Protein AF-A0A9X2GYV9-F1 (afdb_monomer)

Secondary structure (DSSP,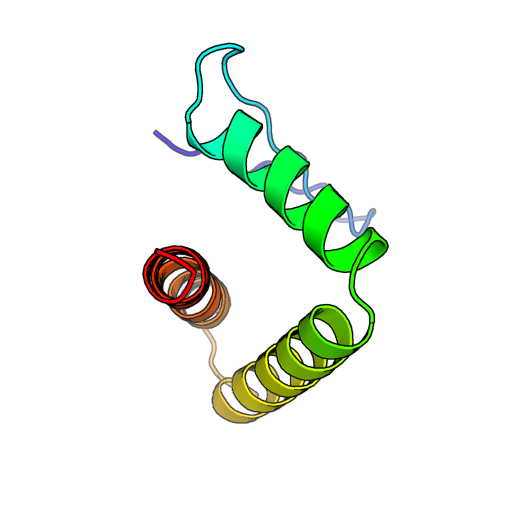 8-state):
----EE-TTS--EE----TT-HHHHHHHHHHHHHHH-HHHHHHHHHHHHHHHHHHTT-S-HHHHHHHHHHHHHHHHTT--

Solvent-accessible surface area (backbone atoms only — not comparable to full-atom values): 5048 Å² total; per-residue (Å²): 136,89,79,82,55,74,52,94,91,45,104,52,81,59,83,88,68,57,94,83,32,66,66,53,56,46,55,53,53,52,53,52,49,47,70,75,32,67,66,62,33,51,55,52,48,56,49,51,53,55,50,51,68,74,47,64,92,53,94,58,72,61,59,60,53,47,59,59,49,61,50,53,57,51,60,61,59,72,78,102

pLDDT: mean 72.38, std 20.25, range [26.86, 97.75]

Sequence (80 aa):
MKSLFVHPDEDVILHVRRLDSPWGRYAVAFRDLLRADSLVRARYEELKVRLSAQNEGKPDYDDDTRAKSDRRCSLSHSIY

Mean predicted aligned error: 10.52 Å

Radius of gyration: 14.24 Å; Cα contacts (8 Å, |Δi|>4): 26; chains: 1; bounding box: 32×33×34 Å

Foldseek 3Di:
DFDWDDDPPDPDTDGDDDPPDPVVVLVVVVVVVLVVDVVVVVVLVVVLVVLCVVCPPPPDPVVSVVVNVVVSVVVVVVVD

InterPro domains:
  IPR007344 GrpB/Dephospho-CoA kinase [PF04229] (4-68)
  IPR043519 Nucleotidyltransferase superfamily [G3DSA:3.30.460.10] (1-76)
  IPR043519 Nucleotidyltransferase superfamily [SSF81301] (8-69)

Organism: NCBI:txid424795

Structure (mmCIF, N/CA/C/O backbone):
data_AF-A0A9X2GYV9-F1
#
_entry.id   AF-A0A9X2GYV9-F1
#
loop_
_atom_site.group_PDB
_atom_site.id
_atom_site.type_symbol
_atom_site.label_atom_id
_atom_site.label_alt_id
_atom_site.label_comp_id
_atom_site.label_asym_id
_atom_site.label_entity_id
_atom_site.label_seq_id
_atom_site.pdbx_PDB_ins_code
_atom_site.Cartn_x
_atom_site.Cartn_y
_atom_site.Cartn_z
_atom_site.occupancy
_atom_site.B_iso_or_equiv
_atom_site.auth_seq_id
_atom_site.auth_comp_id
_atom_site.auth_asym_id
_atom_site.auth_atom_id
_atom_site.pdbx_PDB_model_num
ATOM 1 N N . MET A 1 1 ? 11.494 17.790 -2.673 1.00 40.47 1 MET A N 1
ATOM 2 C CA . MET A 1 1 ? 10.412 18.255 -1.780 1.00 40.47 1 MET A CA 1
ATOM 3 C C . MET A 1 1 ? 9.165 17.425 -2.074 1.00 40.47 1 MET A C 1
ATOM 5 O O . MET A 1 1 ? 8.842 17.254 -3.243 1.00 40.47 1 MET A O 1
ATOM 9 N N . LYS A 1 2 ? 8.558 16.793 -1.061 1.00 48.03 2 LYS A N 1
ATOM 10 C CA . LYS A 1 2 ? 7.381 15.918 -1.207 1.00 48.03 2 LYS A CA 1
ATOM 11 C C . LYS A 1 2 ? 6.138 16.778 -0.972 1.00 48.03 2 LYS A C 1
ATOM 13 O O . LYS A 1 2 ? 5.872 17.125 0.168 1.00 48.03 2 LYS A O 1
ATOM 18 N N . SER A 1 3 ? 5.420 17.141 -2.030 1.00 55.12 3 SER A N 1
ATOM 19 C CA . SER A 1 3 ? 4.135 17.839 -1.903 1.00 55.12 3 SER A CA 1
ATOM 20 C C . SER A 1 3 ? 3.016 16.811 -1.746 1.00 55.12 3 SER A C 1
ATOM 22 O O . SER A 1 3 ? 2.961 15.837 -2.506 1.00 55.12 3 SER A O 1
ATOM 24 N N . LEU A 1 4 ? 2.170 16.999 -0.735 1.00 60.03 4 LEU A N 1
ATOM 25 C CA . LEU A 1 4 ? 0.949 16.232 -0.511 1.00 60.03 4 LEU A CA 1
ATOM 26 C C . LEU A 1 4 ? -0.228 17.157 -0.827 1.00 60.03 4 LEU A C 1
ATOM 28 O O . LEU A 1 4 ? -0.355 18.209 -0.209 1.00 60.03 4 LEU A O 1
ATOM 32 N N . PHE A 1 5 ? -1.043 16.780 -1.808 1.00 63.47 5 PHE A N 1
ATOM 33 C CA . PHE A 1 5 ? -2.276 17.484 -2.147 1.00 63.47 5 PHE A CA 1
ATOM 34 C C . PHE A 1 5 ? -3.441 16.625 -1.662 1.00 63.47 5 PHE A C 1
ATOM 36 O O . PHE A 1 5 ? -3.498 15.440 -1.997 1.00 63.47 5 PHE A O 1
ATOM 43 N N . VAL A 1 6 ? -4.311 17.213 -0.844 1.00 61.41 6 VAL A N 1
ATOM 44 C CA . VAL A 1 6 ? -5.467 16.551 -0.231 1.00 61.41 6 VAL A CA 1
ATOM 45 C C . VAL A 1 6 ? -6.715 17.296 -0.685 1.00 61.41 6 VAL A C 1
ATOM 47 O O . VAL A 1 6 ? -6.758 18.522 -0.586 1.00 61.41 6 VAL A O 1
ATOM 50 N N . HIS A 1 7 ? -7.698 16.568 -1.207 1.00 61.34 7 HIS A N 1
ATOM 51 C CA . HIS A 1 7 ? -9.031 17.107 -1.451 1.00 61.34 7 HIS A CA 1
ATOM 52 C C . HIS A 1 7 ? -9.860 16.877 -0.178 1.00 61.34 7 HIS A C 1
ATOM 54 O O . HIS A 1 7 ? -9.888 15.749 0.297 1.00 61.34 7 HIS A O 1
ATOM 60 N N . PRO A 1 8 ? -10.483 17.901 0.426 1.00 63.91 8 PRO A N 1
ATOM 61 C CA . PRO A 1 8 ? -11.136 17.751 1.729 1.00 63.91 8 PRO A CA 1
ATOM 62 C C . PRO A 1 8 ? -12.407 16.892 1.678 1.00 63.91 8 PRO A C 1
ATOM 64 O O . PRO A 1 8 ? -12.732 16.246 2.667 1.00 63.91 8 PRO A O 1
ATOM 67 N N . ASP A 1 9 ? -13.088 16.860 0.530 1.00 71.56 9 ASP A N 1
ATOM 68 C CA . ASP A 1 9 ? -14.369 16.154 0.366 1.00 71.56 9 ASP A CA 1
ATOM 69 C C . ASP A 1 9 ? -14.230 14.787 -0.320 1.00 71.56 9 ASP A C 1
ATOM 71 O O . ASP A 1 9 ? -15.213 14.071 -0.492 1.00 71.56 9 ASP A O 1
ATOM 75 N N . GLU A 1 10 ? -13.013 14.423 -0.737 1.00 64.56 10 GLU A N 1
ATOM 76 C CA . GLU A 1 10 ? -12.736 13.106 -1.303 1.00 64.56 10 GLU A CA 1
ATOM 77 C C . GLU A 1 10 ? -11.606 12.446 -0.521 1.00 64.56 10 GLU A C 1
ATOM 79 O O . GLU A 1 10 ? -10.535 13.030 -0.368 1.00 64.56 10 GLU A O 1
ATOM 84 N N . ASP A 1 11 ? -11.806 11.200 -0.085 1.00 74.56 11 ASP A N 1
ATOM 85 C CA . ASP A 1 11 ? -10.792 10.391 0.606 1.00 74.56 11 ASP A CA 1
ATOM 86 C C . ASP A 1 11 ? -9.702 9.900 -0.371 1.00 74.56 11 ASP A C 1
ATOM 88 O O . ASP A 1 11 ? -9.443 8.703 -0.537 1.00 74.56 11 ASP A O 1
ATOM 92 N N . VAL A 1 12 ? -9.065 10.840 -1.073 1.00 74.00 12 VAL A N 1
ATOM 93 C CA . VAL A 1 12 ? -8.129 10.592 -2.166 1.00 74.00 12 VAL A CA 1
ATOM 94 C C . VAL A 1 12 ? -6.784 11.241 -1.869 1.00 74.00 12 VAL A C 1
ATOM 96 O O . VAL A 1 12 ? -6.654 12.445 -1.657 1.00 74.00 12 VAL A O 1
ATOM 99 N N . ILE A 1 13 ? -5.738 10.417 -1.934 1.00 76.44 13 ILE A N 1
ATOM 100 C CA . ILE A 1 13 ? -4.346 10.858 -1.858 1.00 76.44 13 ILE A CA 1
ATOM 101 C C . ILE A 1 13 ? -3.720 10.743 -3.248 1.00 76.44 13 ILE A C 1
ATOM 103 O O . ILE A 1 13 ? -3.496 9.639 -3.751 1.00 76.44 13 ILE A O 1
ATOM 107 N N . LEU A 1 14 ? -3.370 11.883 -3.852 1.00 80.75 14 LEU A N 1
ATOM 108 C CA . LEU A 1 14 ? -2.668 11.921 -5.134 1.00 80.75 14 LEU A CA 1
ATOM 109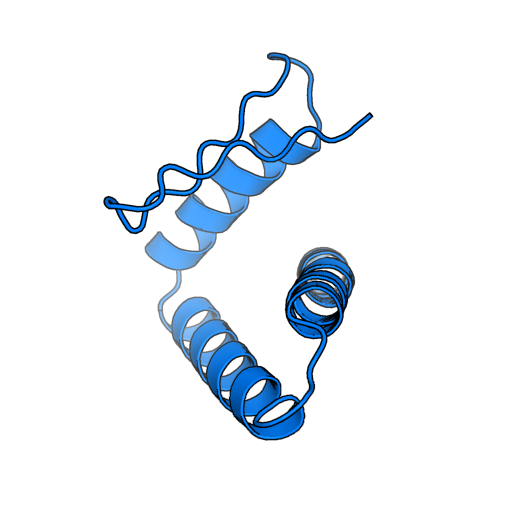 C C . LEU A 1 14 ? -1.148 12.001 -4.936 1.00 80.75 14 LEU A C 1
ATOM 111 O O . LEU A 1 14 ? -0.603 12.959 -4.384 1.00 80.75 14 LEU A O 1
ATOM 115 N N . HIS A 1 15 ? -0.428 11.006 -5.453 1.00 82.19 15 HIS A N 1
ATOM 116 C CA . HIS A 1 15 ? 1.032 11.024 -5.520 1.00 82.19 15 HIS A CA 1
ATOM 117 C C . HIS A 1 15 ? 1.516 11.318 -6.943 1.00 82.19 15 HIS A C 1
ATOM 119 O O . HIS A 1 15 ? 1.613 10.414 -7.768 1.00 82.19 15 HIS A O 1
ATOM 125 N N . VAL A 1 16 ? 1.916 12.564 -7.213 1.00 86.25 16 VAL A N 1
ATOM 126 C CA . VAL A 1 16 ? 2.633 12.910 -8.453 1.00 86.25 16 VAL A CA 1
ATOM 127 C C . VAL A 1 16 ? 4.123 12.598 -8.283 1.00 86.25 16 VAL A C 1
ATOM 129 O O . VAL A 1 16 ? 4.753 12.979 -7.285 1.00 86.25 16 VAL A O 1
ATOM 132 N N . ARG A 1 17 ? 4.693 11.847 -9.230 1.00 84.81 17 ARG A N 1
ATOM 133 C CA . ARG A 1 17 ? 6.092 11.397 -9.214 1.00 84.81 17 ARG A CA 1
ATOM 134 C C . ARG A 1 17 ? 6.704 11.517 -10.607 1.00 84.81 17 ARG A C 1
ATOM 136 O O . ARG A 1 17 ? 6.019 11.330 -11.606 1.00 84.81 17 ARG A O 1
ATOM 143 N N . ARG A 1 18 ? 8.010 11.792 -10.659 1.00 89.25 18 ARG A N 1
ATOM 144 C CA . ARG A 1 18 ? 8.797 11.693 -11.897 1.00 89.25 18 ARG A CA 1
ATOM 145 C C . ARG A 1 18 ? 8.828 10.243 -12.383 1.00 89.25 18 ARG A C 1
ATOM 147 O O . ARG A 1 18 ? 8.817 9.325 -11.562 1.00 89.25 18 ARG A O 1
ATOM 154 N N . LEU A 1 19 ? 8.946 10.051 -13.694 1.00 88.19 19 LEU A N 1
ATOM 155 C CA . LEU A 1 19 ? 8.996 8.724 -14.319 1.00 88.19 19 LEU A 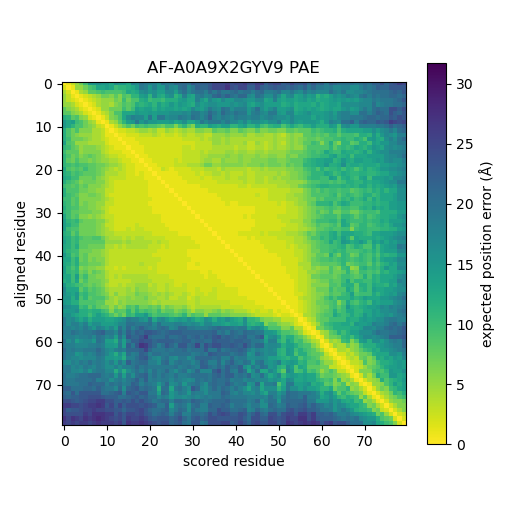CA 1
ATOM 156 C C . LEU A 1 19 ? 10.173 7.867 -13.816 1.00 88.19 19 LEU A C 1
ATOM 158 O O . LEU A 1 19 ? 10.074 6.648 -13.688 1.00 88.19 19 LEU A O 1
ATOM 162 N N . ASP A 1 20 ? 11.288 8.512 -13.488 1.00 88.31 20 ASP A N 1
ATOM 163 C CA . ASP A 1 20 ? 12.496 7.888 -12.953 1.00 88.31 20 ASP A CA 1
ATOM 164 C C . ASP A 1 20 ? 12.499 7.764 -11.423 1.00 88.31 20 ASP A C 1
ATOM 166 O O . ASP A 1 20 ? 13.489 7.324 -10.843 1.00 88.31 20 ASP A O 1
ATOM 170 N N . SER A 1 21 ? 11.402 8.118 -10.747 1.00 85.25 21 SER A N 1
ATOM 171 C CA . SER A 1 21 ? 11.333 8.070 -9.291 1.00 85.25 21 SER A CA 1
ATOM 172 C C . SER A 1 21 ? 11.435 6.625 -8.784 1.00 85.25 21 SER A C 1
ATOM 174 O O . SER A 1 21 ? 10.539 5.819 -9.069 1.00 85.25 21 SER A O 1
ATOM 176 N N . PRO A 1 22 ? 12.437 6.298 -7.942 1.00 85.25 22 PRO A N 1
ATOM 177 C CA . PRO A 1 22 ? 12.522 4.985 -7.303 1.00 85.25 22 PRO A CA 1
ATOM 178 C C . PRO A 1 22 ? 11.261 4.661 -6.496 1.00 85.25 22 PRO A C 1
ATOM 180 O O . PRO A 1 22 ? 10.768 3.538 -6.520 1.00 85.25 22 PRO A O 1
ATOM 183 N N . TRP A 1 23 ? 10.668 5.679 -5.865 1.00 82.56 23 TRP A N 1
ATOM 184 C CA . TRP A 1 23 ? 9.418 5.557 -5.119 1.00 82.56 23 TRP A CA 1
ATOM 185 C C . TRP A 1 23 ? 8.210 5.235 -6.000 1.00 82.56 23 TRP A C 1
ATOM 187 O O . TRP A 1 23 ? 7.344 4.473 -5.579 1.00 82.56 23 TRP A O 1
ATOM 197 N N . GLY A 1 24 ? 8.145 5.796 -7.213 1.00 85.56 24 GLY A N 1
ATOM 198 C CA . GLY A 1 24 ? 7.088 5.473 -8.174 1.00 85.56 24 GLY A CA 1
ATOM 199 C C . GLY A 1 24 ? 7.156 4.006 -8.598 1.00 85.56 24 GLY A C 1
ATOM 200 O O . GLY A 1 24 ? 6.157 3.294 -8.525 1.00 85.56 24 GLY A O 1
ATOM 201 N N . ARG A 1 25 ? 8.360 3.531 -8.945 1.00 90.44 25 ARG A N 1
ATOM 202 C CA . ARG A 1 25 ? 8.599 2.123 -9.309 1.00 90.44 25 ARG A CA 1
ATOM 203 C C . ARG A 1 25 ? 8.287 1.175 -8.154 1.00 90.44 25 ARG A C 1
ATOM 205 O O . ARG A 1 25 ? 7.580 0.191 -8.345 1.00 90.44 25 ARG A O 1
ATOM 212 N N . TYR A 1 26 ? 8.757 1.505 -6.952 1.00 90.44 26 TYR A N 1
ATOM 213 C CA . TYR A 1 26 ? 8.497 0.717 -5.753 1.00 90.44 26 TYR A CA 1
ATOM 214 C C . TYR A 1 26 ? 6.999 0.609 -5.446 1.00 90.44 26 TYR A C 1
ATOM 216 O O . TYR A 1 26 ? 6.519 -0.481 -5.155 1.00 90.44 26 TYR A O 1
ATOM 224 N N . ALA A 1 27 ? 6.237 1.706 -5.539 1.00 89.12 27 ALA A N 1
ATOM 225 C CA . ALA A 1 27 ? 4.802 1.682 -5.253 1.00 89.12 27 ALA A CA 1
ATOM 226 C C . ALA A 1 27 ? 4.037 0.713 -6.172 1.00 89.12 27 ALA A C 1
ATOM 228 O O . ALA A 1 27 ? 3.156 -0.012 -5.706 1.00 89.12 27 ALA A O 1
ATOM 229 N N . VAL A 1 28 ? 4.402 0.667 -7.458 1.00 92.56 28 VAL A N 1
ATOM 230 C CA . VAL A 1 28 ? 3.824 -0.270 -8.431 1.00 92.56 28 VAL A CA 1
ATOM 231 C C . VAL A 1 28 ? 4.239 -1.709 -8.117 1.00 92.56 28 VAL A C 1
ATOM 233 O O . VAL A 1 28 ? 3.372 -2.568 -7.980 1.00 92.56 28 VAL A O 1
ATOM 236 N N . ALA A 1 29 ? 5.534 -1.960 -7.905 1.00 94.06 29 ALA A N 1
ATOM 237 C CA . ALA A 1 29 ? 6.036 -3.295 -7.577 1.00 94.06 29 ALA A CA 1
ATOM 238 C C . ALA A 1 29 ? 5.423 -3.850 -6.278 1.00 94.06 29 ALA A C 1
ATOM 240 O O . ALA A 1 29 ? 5.031 -5.012 -6.214 1.00 94.06 29 ALA A O 1
ATOM 241 N N . PHE A 1 30 ? 5.274 -3.009 -5.251 1.00 92.56 30 PHE A N 1
ATOM 242 C CA . PHE A 1 30 ? 4.657 -3.389 -3.983 1.00 92.56 30 PHE A CA 1
ATOM 243 C C . PHE A 1 30 ? 3.177 -3.753 -4.150 1.00 92.56 30 PHE A C 1
ATOM 245 O O . PHE A 1 30 ? 2.721 -4.752 -3.597 1.00 92.56 30 PHE A O 1
ATOM 252 N N . ARG A 1 31 ? 2.422 -2.985 -4.949 1.00 95.56 31 ARG A N 1
ATOM 253 C CA . ARG A 1 31 ? 1.038 -3.334 -5.307 1.00 95.56 31 ARG A CA 1
ATOM 254 C C . ARG A 1 31 ? 0.978 -4.706 -5.975 1.00 95.56 31 ARG A C 1
ATOM 256 O O . ARG A 1 31 ? 0.105 -5.502 -5.638 1.00 95.56 31 ARG A O 1
ATOM 263 N N . ASP A 1 32 ? 1.876 -4.962 -6.920 1.00 97.62 32 ASP A N 1
ATOM 264 C CA . ASP A 1 32 ? 1.875 -6.203 -7.692 1.00 97.62 32 ASP A CA 1
ATOM 265 C C . ASP A 1 32 ? 2.238 -7.408 -6.810 1.00 97.62 32 ASP A C 1
ATOM 267 O O . ASP A 1 32 ? 1.559 -8.432 -6.875 1.00 97.62 32 ASP A O 1
ATOM 271 N N . LEU A 1 33 ? 3.187 -7.248 -5.881 1.00 95.88 33 LEU A N 1
ATOM 272 C CA . LEU A 1 33 ? 3.508 -8.251 -4.860 1.00 95.88 33 LEU A CA 1
ATOM 273 C C . LEU A 1 33 ? 2.292 -8.607 -3.988 1.00 95.88 33 LEU A C 1
ATOM 275 O O . LEU A 1 33 ? 1.972 -9.782 -3.825 1.00 95.88 33 LEU A O 1
ATOM 279 N N . LEU A 1 34 ? 1.574 -7.609 -3.461 1.00 96.50 34 LEU A N 1
ATOM 280 C CA . LEU A 1 34 ? 0.388 -7.839 -2.619 1.00 96.50 34 LEU A CA 1
ATOM 281 C C . LEU A 1 34 ? -0.772 -8.514 -3.371 1.00 96.50 34 LEU A C 1
ATOM 283 O O . LEU A 1 34 ? -1.654 -9.123 -2.756 1.00 96.50 34 LEU A O 1
ATOM 287 N N . ARG A 1 35 ? -0.815 -8.367 -4.698 1.00 96.62 35 ARG A N 1
ATOM 288 C CA . ARG A 1 35 ? -1.792 -9.050 -5.553 1.00 96.62 35 ARG A CA 1
ATOM 289 C C . ARG A 1 35 ? -1.397 -10.499 -5.815 1.00 96.62 35 ARG A C 1
ATOM 291 O O . ARG A 1 35 ? -2.284 -11.346 -5.845 1.00 96.62 35 ARG A O 1
ATOM 298 N N . ALA A 1 36 ? -0.105 -10.761 -5.992 1.00 97.75 36 ALA A N 1
ATOM 299 C CA . ALA A 1 36 ? 0.420 -12.084 -6.308 1.00 97.75 36 ALA A CA 1
ATOM 300 C C . ALA A 1 36 ? 0.475 -13.029 -5.096 1.00 97.75 36 ALA A C 1
ATOM 302 O O . ALA A 1 36 ? 0.272 -14.227 -5.263 1.00 97.75 36 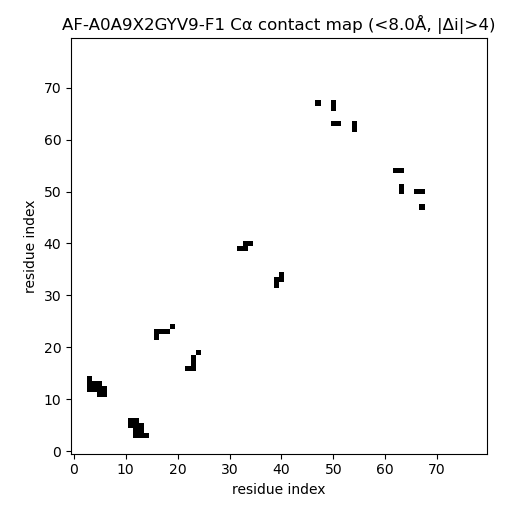ALA A O 1
ATOM 303 N N . ASP A 1 37 ? 0.721 -12.510 -3.888 1.00 96.75 37 ASP A N 1
ATOM 304 C CA . ASP A 1 37 ? 0.927 -13.325 -2.686 1.00 96.75 37 ASP A CA 1
ATOM 305 C C . ASP A 1 37 ? -0.063 -12.960 -1.564 1.00 96.75 37 ASP A C 1
ATOM 307 O O . ASP A 1 37 ? 0.000 -11.892 -0.941 1.00 96.75 37 ASP A O 1
ATOM 311 N N . SER A 1 38 ? -0.990 -13.880 -1.278 1.00 96.06 38 SER A N 1
ATOM 312 C CA . SER A 1 38 ? -2.001 -13.708 -0.232 1.00 96.06 38 SER A CA 1
ATOM 313 C C . SER A 1 38 ? -1.433 -13.736 1.189 1.00 96.06 38 SER A C 1
ATOM 315 O O . SER A 1 38 ? -2.007 -13.096 2.069 1.00 96.06 38 SER A O 1
ATOM 317 N N . LEU A 1 39 ? -0.324 -14.442 1.429 1.00 95.44 39 LEU A N 1
ATOM 318 C CA . LEU A 1 39 ? 0.322 -14.499 2.741 1.00 95.44 39 LEU A CA 1
ATOM 319 C C . LEU A 1 39 ? 1.028 -13.175 3.046 1.00 95.44 39 LEU A C 1
ATOM 321 O O . LEU A 1 39 ? 0.882 -12.631 4.142 1.00 95.44 39 LEU A O 1
ATOM 325 N N . VAL A 1 40 ? 1.753 -12.621 2.072 1.00 93.19 40 VAL A N 1
ATOM 326 C CA . VAL A 1 40 ? 2.378 -11.294 2.205 1.00 93.19 40 VAL A CA 1
ATOM 327 C C . VAL A 1 40 ? 1.310 -10.221 2.413 1.00 93.19 40 VAL A C 1
ATOM 329 O O . VAL A 1 40 ? 1.479 -9.341 3.262 1.00 93.19 40 VAL A O 1
ATOM 332 N N . ARG A 1 41 ? 0.178 -10.320 1.705 1.00 96.06 41 ARG A N 1
ATOM 333 C CA . ARG A 1 41 ? -0.966 -9.426 1.909 1.00 96.06 41 ARG A CA 1
ATOM 334 C C . ARG A 1 41 ? -1.516 -9.488 3.333 1.00 96.06 41 ARG A C 1
ATOM 336 O O . ARG A 1 41 ? -1.653 -8.432 3.947 1.00 96.06 41 ARG A O 1
ATOM 343 N N . ALA A 1 42 ? -1.780 -10.685 3.858 1.00 94.12 42 ALA A N 1
ATOM 344 C CA . ALA A 1 42 ? -2.302 -10.863 5.215 1.00 94.12 42 ALA A CA 1
ATOM 345 C C . ALA A 1 42 ? -1.354 -10.269 6.271 1.00 94.12 42 ALA A C 1
ATOM 347 O O . ALA A 1 42 ? -1.763 -9.464 7.105 1.00 94.12 42 ALA A O 1
ATOM 348 N N . ARG A 1 43 ? -0.049 -10.548 6.158 1.00 93.56 43 ARG A N 1
ATOM 349 C CA . ARG A 1 43 ? 0.972 -9.975 7.053 1.00 93.56 43 ARG A CA 1
ATOM 350 C C . ARG A 1 43 ? 1.018 -8.448 6.991 1.00 93.56 43 ARG A C 1
ATOM 352 O O . ARG A 1 43 ? 1.203 -7.781 8.009 1.00 93.56 43 ARG A O 1
ATOM 359 N N . TYR A 1 44 ? 0.873 -7.875 5.796 1.00 93.19 44 TYR A N 1
ATOM 360 C CA . TYR A 1 44 ? 0.847 -6.423 5.632 1.00 93.19 44 TYR A CA 1
ATOM 361 C C . TYR A 1 44 ? -0.416 -5.793 6.238 1.00 93.19 44 TYR A C 1
ATOM 363 O O . TYR A 1 44 ? -0.355 -4.696 6.795 1.00 93.19 44 TYR A O 1
ATOM 371 N N . GLU A 1 45 ? -1.554 -6.477 6.161 1.00 92.69 45 GLU A N 1
ATOM 372 C CA . GLU A 1 45 ? -2.798 -6.052 6.797 1.00 92.69 45 GLU A CA 1
ATOM 373 C C . GLU A 1 45 ? -2.692 -6.052 8.325 1.00 92.69 45 GLU A C 1
ATOM 375 O O . GLU A 1 45 ? -2.919 -5.009 8.941 1.00 92.69 45 GLU A O 1
ATOM 380 N N . GLU A 1 46 ? -2.234 -7.154 8.922 1.00 93.25 46 GLU A N 1
ATOM 381 C CA . GLU A 1 46 ? -1.984 -7.260 10.367 1.00 93.25 46 GLU A CA 1
ATOM 382 C C . GLU A 1 46 ? -1.035 -6.161 10.860 1.00 93.25 46 GLU A C 1
ATOM 384 O O . GLU A 1 46 ? -1.260 -5.529 11.896 1.00 93.25 46 GLU A O 1
ATOM 389 N N . LEU A 1 47 ? 0.016 -5.874 10.084 1.00 88.81 47 LEU A N 1
ATOM 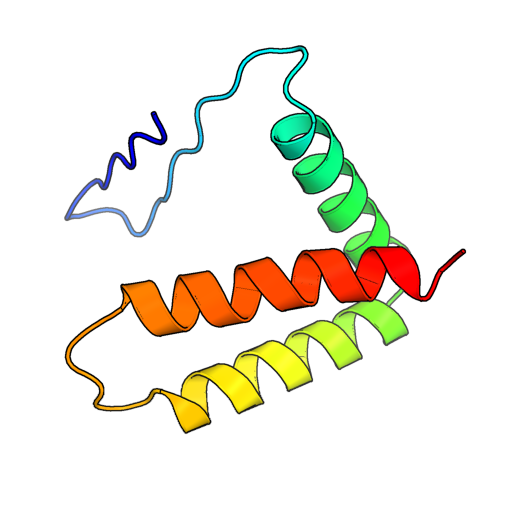390 C CA . LEU A 1 47 ? 0.940 -4.787 10.381 1.00 88.81 47 LEU A CA 1
ATOM 391 C C . LEU A 1 47 ? 0.230 -3.428 10.418 1.00 88.81 47 LEU A C 1
ATOM 393 O O . LEU A 1 47 ? 0.479 -2.646 11.337 1.00 88.81 47 LEU A O 1
ATOM 397 N N . LYS A 1 48 ? -0.632 -3.130 9.437 1.00 85.75 48 LYS A N 1
ATOM 398 C CA . LYS A 1 48 ? -1.377 -1.863 9.402 1.00 85.75 48 LYS A CA 1
ATOM 399 C C . LYS A 1 48 ? -2.304 -1.731 10.604 1.00 85.75 48 LYS A C 1
ATOM 401 O O . LYS A 1 48 ? -2.313 -0.660 11.204 1.00 85.75 48 LYS A O 1
ATOM 406 N N . 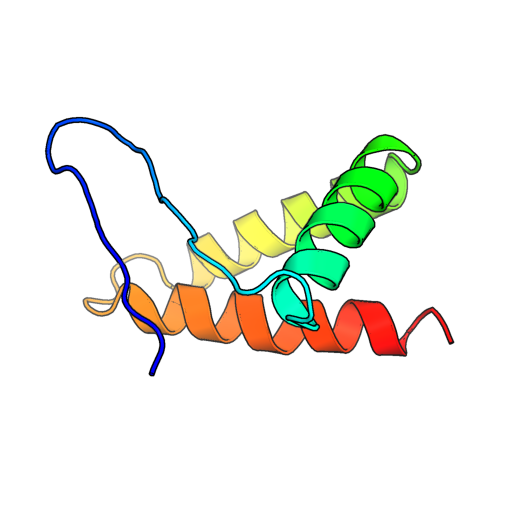VAL A 1 49 ? -3.034 -2.792 10.954 1.00 87.81 49 VAL A N 1
ATOM 407 C CA . VAL A 1 49 ? -3.946 -2.807 12.109 1.00 87.81 49 VAL A CA 1
ATOM 408 C C . VAL A 1 49 ? -3.170 -2.532 13.393 1.00 87.81 49 VAL A C 1
ATOM 410 O O . VAL A 1 49 ? -3.508 -1.613 14.135 1.00 87.81 49 VAL A O 1
ATOM 413 N N . ARG A 1 50 ? -2.065 -3.255 13.612 1.00 87.12 50 ARG A N 1
ATOM 414 C CA . ARG A 1 50 ? -1.217 -3.073 14.795 1.00 87.12 50 ARG A CA 1
ATOM 415 C C . ARG A 1 50 ? -0.660 -1.655 14.903 1.00 87.12 50 ARG A C 1
ATOM 417 O O . ARG A 1 50 ? -0.658 -1.096 15.992 1.00 87.12 50 ARG A O 1
ATOM 424 N N . LEU A 1 51 ? -0.185 -1.075 13.800 1.00 81.69 51 LEU A N 1
ATOM 425 C CA . LEU A 1 51 ? 0.339 0.295 13.802 1.00 81.69 51 LEU A CA 1
ATOM 426 C C . LEU A 1 51 ? -0.764 1.330 14.039 1.00 81.69 51 LEU A C 1
ATOM 428 O O . LEU A 1 51 ? -0.548 2.261 14.801 1.00 81.69 51 LEU A O 1
ATOM 432 N N . SER A 1 52 ? -1.946 1.132 13.449 1.00 78.81 52 SER A N 1
ATOM 433 C CA . SER A 1 52 ? -3.101 2.004 13.684 1.00 78.81 52 SER A CA 1
ATOM 434 C C . SER A 1 52 ? -3.484 2.028 15.163 1.00 78.81 52 SER A C 1
ATOM 436 O O . SER A 1 52 ? -3.637 3.100 15.733 1.00 78.81 52 SER A O 1
ATOM 438 N N . ALA A 1 53 ? -3.557 0.859 15.807 1.00 81.56 53 ALA A N 1
ATOM 439 C CA . ALA A 1 53 ? -3.852 0.763 17.236 1.00 81.56 53 ALA A CA 1
ATOM 440 C C . ALA A 1 53 ? -2.766 1.419 18.112 1.00 81.56 53 ALA A C 1
ATOM 442 O O . ALA A 1 53 ? -3.058 1.984 19.157 1.00 81.56 53 ALA A O 1
ATOM 443 N N . GLN A 1 54 ? -1.496 1.374 17.692 1.00 79.62 54 GLN A N 1
ATOM 444 C CA . GLN A 1 54 ? -0.377 1.980 18.431 1.00 79.62 54 GLN A CA 1
ATOM 445 C C . GLN A 1 54 ? -0.323 3.512 18.345 1.00 79.62 54 GLN A C 1
ATOM 447 O O . GLN A 1 54 ? 0.384 4.145 19.136 1.00 79.62 54 GLN A O 1
ATOM 452 N N . ASN A 1 55 ? -1.014 4.103 17.375 1.00 71.12 55 ASN A N 1
ATOM 453 C CA . ASN A 1 55 ? -0.997 5.541 17.122 1.00 71.12 55 ASN A CA 1
ATOM 454 C C . ASN A 1 55 ? -2.381 6.190 17.265 1.00 71.12 55 ASN A C 1
ATOM 456 O O . ASN A 1 55 ? -2.519 7.392 17.044 1.00 71.12 55 ASN A O 1
ATOM 460 N N . GLU A 1 56 ? -3.385 5.425 17.695 1.00 69.62 56 GLU A N 1
ATOM 461 C CA . GLU A 1 56 ? -4.718 5.928 18.006 1.00 69.62 56 GLU A CA 1
ATOM 462 C C . GLU A 1 56 ? -4.652 7.042 19.065 1.00 69.62 56 GLU A C 1
ATOM 464 O O . GLU A 1 56 ? -3.955 6.934 20.076 1.00 69.62 56 GLU A O 1
ATOM 469 N N . GLY A 1 57 ? -5.344 8.155 18.806 1.00 62.41 57 GLY A N 1
ATOM 470 C CA . GLY A 1 57 ? -5.377 9.316 19.701 1.00 62.41 57 GLY A CA 1
ATOM 471 C C . GLY A 1 57 ? -4.126 10.201 19.680 1.00 62.41 57 GLY A C 1
ATOM 472 O O . GLY A 1 57 ? -4.092 11.204 20.396 1.00 62.41 57 GLY A O 1
ATOM 473 N N . LYS A 1 58 ? -3.107 9.893 18.862 1.00 58.41 58 LYS A N 1
ATOM 474 C CA . LYS A 1 58 ? -1.988 10.820 18.660 1.00 58.41 58 LYS A CA 1
ATOM 475 C C . LYS A 1 58 ? -2.438 11.997 17.786 1.00 58.41 58 LYS A C 1
ATOM 47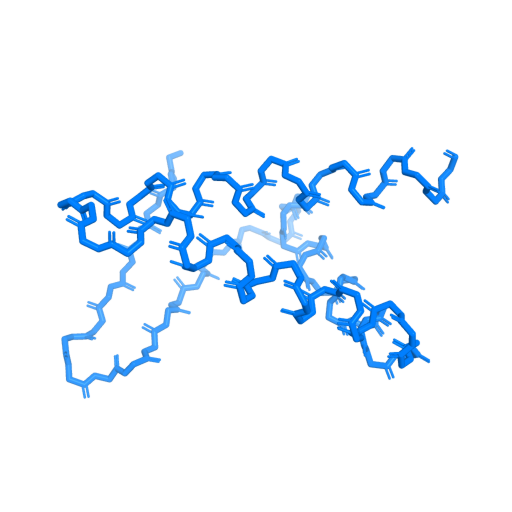7 O O . LYS A 1 58 ? -3.064 11.780 16.752 1.00 58.41 58 LYS A O 1
ATOM 482 N N . PRO A 1 59 ? -2.100 13.242 1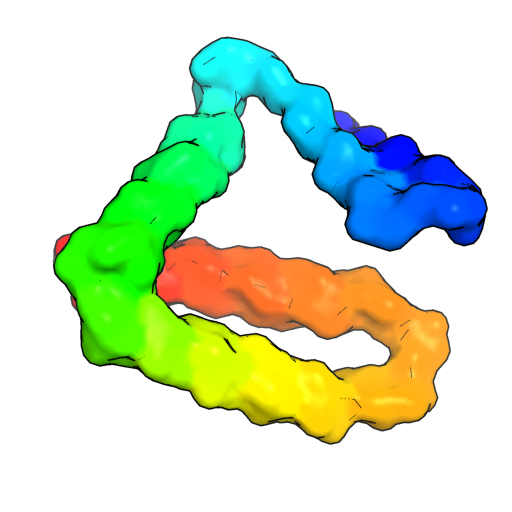8.165 1.00 51.53 59 PRO A N 1
ATOM 483 C CA . PRO A 1 59 ? -2.511 14.430 17.419 1.00 51.53 59 PRO A CA 1
ATOM 484 C C . PRO A 1 59 ? -1.790 14.574 16.069 1.00 51.53 59 PRO A C 1
ATOM 486 O O . PRO A 1 59 ? -2.214 15.380 15.246 1.00 51.53 59 PRO A O 1
ATOM 489 N N . ASP A 1 60 ? -0.714 13.809 15.836 1.00 55.22 60 ASP A N 1
ATOM 490 C CA . ASP A 1 60 ? 0.079 13.853 14.609 1.00 55.22 60 ASP A CA 1
ATOM 491 C C . ASP A 1 60 ? -0.130 12.593 13.748 1.00 55.22 60 ASP A C 1
ATOM 493 O O . ASP A 1 60 ? 0.416 11.519 14.009 1.00 55.22 60 ASP A O 1
ATOM 497 N N . TYR A 1 61 ? -0.913 12.752 12.680 1.00 47.69 61 TYR A N 1
ATOM 498 C CA . TYR A 1 61 ? -1.147 11.752 11.629 1.00 47.69 61 TYR A CA 1
ATOM 499 C C . TYR A 1 61 ? 0.143 11.351 10.879 1.00 47.69 61 TYR A C 1
ATOM 501 O O . TYR A 1 61 ? 0.237 10.288 10.250 1.00 47.69 61 TYR A O 1
ATOM 509 N N . ASP A 1 62 ? 1.164 12.204 10.928 1.00 54.16 62 ASP A N 1
ATOM 510 C CA . ASP A 1 62 ? 2.378 12.067 10.138 1.00 54.16 62 ASP A CA 1
ATOM 511 C C . ASP A 1 62 ? 3.346 11.030 10.749 1.00 54.16 62 ASP A C 1
ATOM 513 O O . ASP A 1 62 ? 4.077 10.357 10.016 1.00 54.16 62 ASP A O 1
ATOM 517 N N . ASP A 1 63 ? 3.274 10.780 12.061 1.00 54.22 63 ASP A N 1
ATOM 518 C CA . ASP A 1 63 ? 4.040 9.721 12.741 1.00 54.22 63 ASP A CA 1
ATOM 519 C C . ASP A 1 63 ? 3.599 8.314 12.322 1.00 54.22 63 ASP A C 1
ATOM 521 O O . ASP A 1 63 ? 4.427 7.429 12.072 1.00 54.22 63 ASP A O 1
ATOM 525 N N . ASP A 1 64 ? 2.296 8.127 12.135 1.00 47.97 64 ASP A N 1
ATOM 526 C CA . ASP A 1 64 ? 1.714 6.901 11.596 1.00 47.97 64 ASP A CA 1
ATOM 527 C C . ASP A 1 64 ? 2.195 6.635 10.157 1.00 47.97 64 ASP A C 1
ATOM 529 O O . ASP A 1 64 ? 2.503 5.504 9.753 1.00 47.97 64 ASP A O 1
ATOM 533 N N . THR A 1 65 ? 2.311 7.709 9.373 1.00 54.62 65 THR A N 1
ATOM 534 C CA . THR A 1 65 ? 2.777 7.683 7.982 1.00 54.62 65 THR A CA 1
ATOM 535 C C . THR A 1 65 ? 4.282 7.407 7.888 1.00 54.62 65 THR A C 1
ATOM 537 O O . THR A 1 65 ? 4.713 6.657 7.000 1.00 54.62 65 THR A O 1
ATOM 540 N N . ARG A 1 66 ? 5.091 7.944 8.811 1.00 57.06 66 ARG A N 1
ATOM 541 C CA . ARG A 1 66 ? 6.541 7.687 8.907 1.00 57.06 66 ARG A CA 1
ATOM 542 C C . ARG A 1 66 ? 6.836 6.255 9.350 1.00 57.06 66 ARG A C 1
ATOM 544 O O . ARG A 1 66 ? 7.565 5.554 8.647 1.00 57.06 66 ARG A O 1
ATOM 551 N N . ALA A 1 67 ? 6.168 5.753 10.391 1.00 56.97 67 ALA A N 1
ATOM 552 C CA . ALA A 1 67 ? 6.339 4.373 10.860 1.00 56.97 67 ALA A CA 1
ATOM 553 C C . ALA A 1 67 ? 6.000 3.327 9.775 1.00 56.97 67 ALA A C 1
ATOM 555 O O . ALA A 1 67 ? 6.694 2.315 9.617 1.00 56.97 67 ALA A O 1
ATOM 556 N N . LYS A 1 68 ? 4.960 3.588 8.968 1.00 53.97 68 LYS A N 1
ATOM 557 C CA . LYS A 1 68 ? 4.580 2.755 7.809 1.00 53.97 68 LYS A CA 1
ATOM 558 C C . LYS A 1 68 ? 5.529 2.906 6.611 1.00 53.97 68 LYS A C 1
ATOM 560 O O . LYS A 1 68 ? 5.521 2.036 5.735 1.00 53.97 68 LYS A O 1
ATOM 565 N N . SER A 1 69 ? 6.299 3.991 6.528 1.00 55.97 69 SER A N 1
ATOM 566 C CA . SER A 1 69 ? 7.276 4.238 5.457 1.00 55.97 69 SER A CA 1
ATOM 567 C C . SER A 1 69 ? 8.599 3.518 5.733 1.00 55.97 69 SER A C 1
ATOM 569 O O . SER A 1 69 ? 9.075 2.789 4.861 1.00 55.97 69 SER A O 1
ATOM 571 N N . ASP A 1 70 ? 9.120 3.606 6.960 1.00 52.16 70 ASP A N 1
ATOM 572 C CA . ASP A 1 70 ? 10.387 2.966 7.347 1.00 52.16 70 ASP A CA 1
ATOM 573 C C . ASP A 1 70 ? 10.311 1.434 7.268 1.00 52.16 70 ASP A C 1
ATOM 575 O O . ASP A 1 70 ? 11.213 0.779 6.741 1.00 52.16 70 ASP A O 1
ATOM 579 N N . ARG A 1 71 ? 9.186 0.831 7.683 1.00 51.59 71 ARG A N 1
ATOM 580 C CA . ARG A 1 71 ? 9.018 -0.634 7.611 1.00 51.59 71 ARG A CA 1
ATOM 581 C C . ARG A 1 71 ? 8.632 -1.170 6.234 1.00 51.59 71 ARG A C 1
ATOM 583 O O . ARG A 1 71 ? 8.845 -2.350 5.958 1.00 51.59 71 ARG A O 1
ATOM 590 N N . ARG A 1 72 ? 8.112 -0.327 5.335 1.00 53.25 72 ARG A N 1
ATOM 591 C CA . ARG A 1 72 ? 7.960 -0.709 3.919 1.00 53.25 72 ARG A CA 1
ATOM 592 C C . ARG A 1 72 ? 9.326 -0.934 3.272 1.00 53.25 72 ARG A C 1
ATOM 594 O O . ARG A 1 72 ? 9.486 -1.878 2.504 1.00 53.25 72 ARG A O 1
ATOM 601 N N . CYS A 1 73 ? 10.310 -0.122 3.659 1.00 38.62 73 CYS A N 1
ATOM 602 C CA . CYS A 1 73 ? 11.700 -0.272 3.242 1.00 38.62 73 CYS A CA 1
ATOM 603 C C . CYS A 1 73 ? 12.357 -1.532 3.845 1.00 38.62 73 CYS A C 1
ATOM 605 O O . CYS A 1 73 ? 13.122 -2.219 3.165 1.00 38.62 73 CYS A O 1
ATOM 607 N N . SER A 1 74 ? 12.028 -1.901 5.091 1.00 36.56 74 SER A N 1
ATOM 608 C CA . SER A 1 74 ? 12.566 -3.123 5.717 1.00 36.56 74 SER A CA 1
ATOM 609 C C . SER A 1 74 ? 11.962 -4.417 5.155 1.00 36.56 74 SER A C 1
ATOM 611 O O . SER A 1 74 ? 12.658 -5.421 5.066 1.00 36.56 74 SER A O 1
ATOM 613 N N . LEU A 1 75 ? 10.695 -4.406 4.723 1.00 44.53 75 LEU A N 1
ATOM 614 C CA . LEU A 1 75 ? 10.071 -5.550 4.040 1.00 44.53 75 LEU A CA 1
ATOM 615 C C . LEU A 1 75 ? 10.726 -5.859 2.686 1.00 44.53 75 LEU A C 1
ATOM 617 O O . LEU A 1 75 ? 10.736 -7.014 2.289 1.00 44.53 75 LEU A O 1
ATOM 621 N N . SER A 1 76 ? 11.326 -4.875 2.008 1.00 40.53 76 SER A N 1
ATOM 622 C CA . SER A 1 76 ? 12.127 -5.105 0.793 1.00 40.53 76 SER A CA 1
ATOM 623 C C . SER A 1 76 ? 13.544 -5.635 1.053 1.00 40.53 76 SER A C 1
ATOM 625 O O . SER A 1 76 ? 14.107 -6.257 0.163 1.00 40.53 76 SER A O 1
ATOM 627 N N . HIS A 1 77 ? 14.107 -5.439 2.253 1.00 30.67 77 HIS A N 1
ATOM 628 C CA . HIS A 1 77 ? 15.438 -5.949 2.633 1.00 30.67 77 HIS A CA 1
ATOM 629 C C . HIS A 1 77 ? 15.406 -7.351 3.267 1.00 30.67 77 HIS A C 1
ATOM 631 O O . HIS A 1 77 ? 16.445 -7.865 3.648 1.00 30.67 77 HIS A O 1
ATOM 637 N N . SER A 1 78 ? 14.223 -7.955 3.424 1.00 26.86 78 SER A N 1
ATOM 638 C CA . SER A 1 78 ? 14.066 -9.336 3.912 1.00 26.86 78 SER A CA 1
ATOM 639 C C . SER A 1 78 ? 13.741 -10.327 2.784 1.00 26.86 78 SER A C 1
ATOM 641 O O . SER A 1 78 ? 13.510 -11.503 3.057 1.00 26.86 78 SE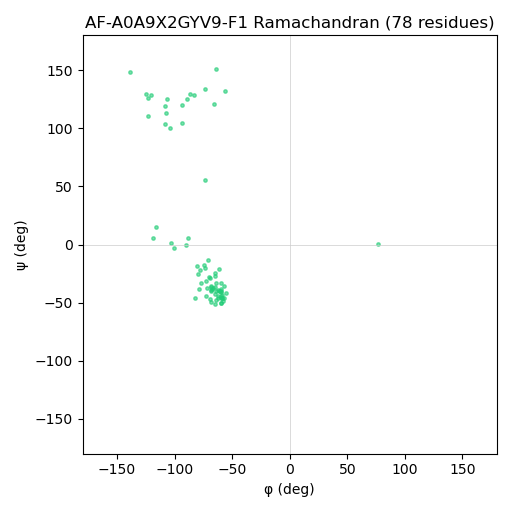R A O 1
ATOM 643 N N . ILE A 1 79 ? 13.670 -9.847 1.538 1.00 35.91 79 ILE A N 1
ATOM 644 C CA . ILE A 1 79 ? 13.417 -10.647 0.324 1.00 35.91 79 ILE A CA 1
ATOM 645 C C . ILE A 1 79 ? 14.642 -10.591 -0.620 1.00 35.91 79 ILE A C 1
ATOM 647 O O . ILE A 1 79 ? 14.558 -10.972 -1.783 1.00 35.91 79 ILE A O 1
ATOM 651 N N . TYR A 1 80 ? 15.782 -10.130 -0.097 1.00 31.28 80 TYR A N 1
ATOM 652 C CA . TYR A 1 80 ? 17.131 -10.377 -0.602 1.00 31.28 80 TYR A CA 1
ATOM 653 C C . TYR A 1 80 ? 18.023 -10.747 0.577 1.00 31.28 80 TYR A C 1
ATOM 655 O O . TYR A 1 80 ? 17.824 -10.136 1.651 1.00 31.28 80 TYR A O 1
#